Protein AF-A0AAW5J812-F1 (afdb_monomer)

pLDDT: mean 88.37, std 11.0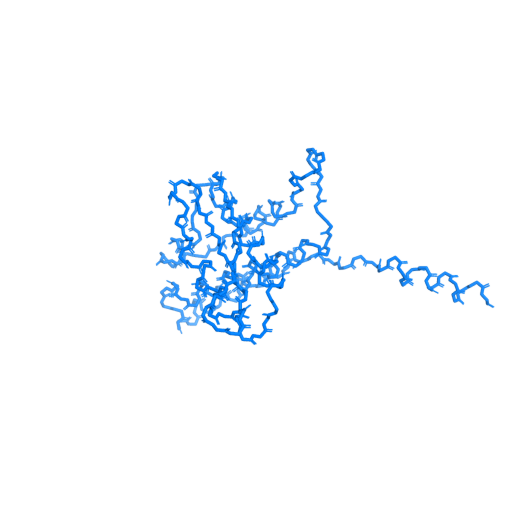7, range [47.12, 98.31]

Organism: Pseudomonas savastanoi (NCBI:txid29438)

Secondary structure (DSSP, 8-state):
--EEEEEEE-SSSS--EEEEEEETTTTTPBPHHHHHIIIIIITTTS-HHHHHHHHHHHHHHHHHHHHHT--HHHHHHTTPPPPHHHHHHHHHHHHB-SSSSTT-B--HHHHHHHHHHHHHHHHHHHHHH-TTTTSHHHHHHHHHHHHHHHTTPPPPPPPHHHHHHHHHHTT-

Sequence (172 aa):
MTFSIKSFIATNGNGERFSLLLDAREEGIPMYYPTIFVSHEMRENHTHQTQQSALHGIRRLCQWESERGLLVEEKLANGELLQPHEIADLAAHVRTSRMGKKGEAISAEKFNIYWLYIRRYIAWLTDRLLPNRDSIHMRKLVEDQAERLKKRELKRGASRARKKQRLLVNAN

Structure (mmCIF, N/CA/C/O backbone):
data_AF-A0AAW5J812-F1
#
_entry.id   AF-A0AAW5J812-F1
#
loop_
_atom_site.group_PDB
_atom_site.id
_atom_site.type_symbol
_atom_site.label_atom_id
_atom_site.label_alt_id
_atom_site.label_comp_id
_atom_site.label_asym_id
_atom_site.label_entity_id
_atom_site.label_seq_id
_atom_site.pdbx_PDB_ins_code
_atom_site.Cartn_x
_atom_site.Cartn_y
_atom_site.Cartn_z
_atom_site.occupancy
_atom_site.B_iso_or_equiv
_atom_site.auth_seq_id
_atom_site.auth_comp_id
_atom_site.auth_asym_id
_atom_site.auth_atom_id
_atom_site.pdbx_PDB_model_num
ATOM 1 N N . MET A 1 1 ? 4.629 -13.988 6.425 1.00 70.12 1 MET A N 1
ATOM 2 C CA . MET A 1 1 ? 5.058 -14.457 5.084 1.00 70.12 1 MET A CA 1
ATOM 3 C C . MET A 1 1 ? 6.309 -13.702 4.636 1.00 70.12 1 MET A C 1
ATOM 5 O O . MET A 1 1 ? 6.568 -12.619 5.163 1.00 70.12 1 MET A O 1
ATOM 9 N N . THR A 1 2 ? 7.082 -14.251 3.692 1.00 84.12 2 THR A N 1
ATOM 10 C CA . THR A 1 2 ? 8.300 -13.610 3.162 1.00 84.12 2 THR A CA 1
ATOM 11 C C . THR A 1 2 ? 8.038 -13.120 1.746 1.00 84.12 2 THR A C 1
ATOM 13 O O . THR A 1 2 ? 7.792 -13.915 0.852 1.00 84.12 2 THR A O 1
ATOM 16 N N . PHE A 1 3 ? 8.134 -11.809 1.543 1.00 91.06 3 PHE A N 1
ATOM 17 C CA . PHE A 1 3 ? 7.927 -11.176 0.243 1.00 91.06 3 PHE A CA 1
ATOM 18 C C . PHE A 1 3 ? 9.229 -10.551 -0.247 1.00 91.06 3 PHE A C 1
ATOM 20 O O . PHE A 1 3 ? 9.918 -9.856 0.514 1.00 91.06 3 PHE A O 1
ATOM 27 N N . SER A 1 4 ? 9.546 -10.738 -1.524 1.00 91.88 4 SER A N 1
ATOM 28 C CA . SER A 1 4 ? 10.763 -10.206 -2.143 1.00 91.88 4 SER A CA 1
ATOM 29 C C . SER A 1 4 ? 10.433 -9.337 -3.351 1.00 91.88 4 SER A C 1
ATOM 31 O O . SER A 1 4 ? 9.419 -9.536 -4.005 1.00 91.88 4 SER A O 1
ATOM 33 N N . ILE A 1 5 ? 11.271 -8.337 -3.624 1.00 93.56 5 ILE A N 1
ATOM 34 C CA . ILE A 1 5 ? 11.156 -7.523 -4.837 1.00 93.56 5 ILE A CA 1
ATOM 35 C C . ILE A 1 5 ? 12.365 -7.855 -5.696 1.00 93.56 5 ILE A C 1
ATOM 37 O O . ILE A 1 5 ? 13.496 -7.683 -5.238 1.00 93.56 5 ILE A O 1
ATOM 41 N N . LYS A 1 6 ? 12.130 -8.334 -6.917 1.00 92.56 6 LYS A N 1
ATOM 42 C CA . LYS A 1 6 ? 13.184 -8.600 -7.903 1.00 92.56 6 LYS A CA 1
ATOM 43 C C . LYS A 1 6 ? 13.067 -7.612 -9.051 1.00 92.56 6 LYS A C 1
ATOM 45 O O . LYS A 1 6 ? 11.961 -7.249 -9.440 1.00 92.56 6 LYS A O 1
ATOM 50 N N . SER A 1 7 ? 14.208 -7.160 -9.559 1.00 92.31 7 SER A N 1
ATOM 51 C CA . SER A 1 7 ? 14.277 -6.220 -10.679 1.00 92.31 7 SER A CA 1
ATOM 52 C C . SER A 1 7 ? 14.920 -6.890 -11.876 1.00 92.31 7 SER A C 1
ATOM 54 O O . SER A 1 7 ? 15.857 -7.671 -11.722 1.00 92.31 7 SER A O 1
ATOM 56 N N . PHE A 1 8 ? 14.418 -6.553 -13.052 1.00 90.69 8 PHE A N 1
ATOM 57 C CA . PHE A 1 8 ? 14.787 -7.147 -14.323 1.00 90.69 8 PHE A CA 1
ATOM 58 C C . PHE A 1 8 ? 15.075 -6.037 -15.331 1.00 90.69 8 PHE A C 1
ATOM 60 O O . PHE A 1 8 ? 14.580 -4.914 -15.201 1.00 90.69 8 PHE A O 1
ATOM 67 N N . ILE A 1 9 ? 15.895 -6.366 -16.324 1.00 91.31 9 ILE A N 1
ATOM 68 C CA . ILE A 1 9 ? 16.214 -5.505 -17.460 1.00 91.31 9 ILE A CA 1
ATOM 69 C C . ILE A 1 9 ? 15.802 -6.279 -18.707 1.00 91.31 9 ILE A C 1
ATOM 71 O O . ILE A 1 9 ? 16.260 -7.405 -18.903 1.00 91.31 9 ILE A O 1
ATOM 75 N N . ALA A 1 10 ? 14.927 -5.700 -19.525 1.00 87.94 10 ALA A N 1
ATOM 76 C CA . ALA A 1 10 ? 14.534 -6.299 -20.792 1.00 87.94 10 ALA A CA 1
ATOM 77 C C . ALA A 1 10 ? 15.750 -6.354 -21.731 1.00 87.94 10 ALA A C 1
ATOM 79 O O . ALA A 1 10 ? 16.324 -5.319 -22.071 1.00 87.94 10 ALA A O 1
ATOM 80 N N . THR A 1 11 ? 16.153 -7.562 -22.131 1.00 86.56 11 THR A N 1
ATOM 81 C CA . THR A 1 11 ? 17.316 -7.787 -23.008 1.00 86.56 11 THR A CA 1
ATOM 82 C C . THR A 1 11 ? 17.012 -7.476 -24.471 1.00 86.56 11 THR A C 1
ATOM 84 O O . THR A 1 11 ? 17.890 -7.021 -25.195 1.00 86.56 11 THR A O 1
ATOM 87 N N . ASN A 1 12 ? 15.760 -7.665 -24.889 1.00 75.06 12 ASN A N 1
ATOM 88 C CA . ASN A 1 12 ? 15.287 -7.373 -26.238 1.00 75.06 12 ASN A CA 1
ATOM 89 C C . ASN A 1 12 ? 14.434 -6.095 -26.187 1.00 75.06 12 ASN A C 1
ATOM 91 O O . ASN A 1 12 ? 13.236 -6.158 -25.923 1.00 75.06 12 ASN A O 1
ATOM 95 N N . GLY A 1 13 ? 15.063 -4.927 -26.357 1.00 70.56 13 GLY A N 1
ATOM 96 C CA . GLY A 1 13 ? 14.399 -3.619 -26.296 1.00 70.56 13 GLY A CA 1
ATOM 97 C C . GLY A 1 13 ? 15.345 -2.480 -25.904 1.00 70.56 13 GLY A C 1
ATOM 98 O O . GLY A 1 13 ? 16.563 -2.612 -25.964 1.00 70.56 13 GLY A O 1
ATOM 99 N N . ASN A 1 14 ? 14.785 -1.359 -25.451 1.00 81.06 14 ASN A N 1
ATOM 100 C CA . ASN A 1 14 ? 15.511 -0.161 -24.994 1.00 81.06 14 ASN A CA 1
ATOM 101 C C . ASN A 1 14 ? 16.201 -0.314 -23.614 1.00 81.06 14 ASN A C 1
ATOM 103 O O . ASN A 1 14 ? 16.539 0.688 -22.985 1.00 81.06 14 ASN A O 1
ATOM 107 N N . GLY A 1 15 ? 16.389 -1.542 -23.116 1.00 85.50 15 GLY A N 1
ATOM 108 C CA . GLY A 1 15 ? 16.935 -1.794 -21.778 1.00 85.50 15 GLY A CA 1
ATOM 109 C C . GLY A 1 15 ? 15.982 -1.410 -20.641 1.00 85.50 15 GLY A C 1
ATOM 110 O O . GLY A 1 15 ? 16.437 -1.038 -19.554 1.00 85.50 15 GLY A O 1
ATOM 111 N N . GLU A 1 16 ? 14.667 -1.459 -20.884 1.00 85.69 16 GLU A N 1
ATOM 112 C CA . GLU A 1 16 ? 13.647 -1.120 -19.892 1.00 85.69 16 GLU A CA 1
ATOM 113 C C . GLU A 1 16 ? 13.824 -1.908 -18.591 1.00 85.69 16 GLU A C 1
ATOM 115 O O . GLU A 1 16 ? 14.048 -3.121 -18.584 1.00 85.69 16 GLU A O 1
ATOM 120 N N . ARG A 1 17 ? 13.691 -1.194 -17.470 1.00 89.94 17 ARG A N 1
ATOM 121 C CA . ARG A 1 17 ? 13.785 -1.752 -16.123 1.00 89.94 17 ARG A CA 1
ATOM 122 C C . ARG A 1 17 ? 12.400 -1.920 -15.527 1.00 89.94 17 ARG A C 1
ATOM 124 O O . ARG A 1 17 ? 11.652 -0.950 -15.434 1.00 89.94 17 ARG A O 1
ATOM 131 N N . PHE A 1 18 ? 12.111 -3.103 -15.005 1.00 88.56 18 PHE A N 1
ATOM 132 C CA . PHE A 1 18 ? 10.866 -3.382 -14.292 1.00 88.56 18 PHE A CA 1
ATOM 133 C C . PHE A 1 18 ? 11.134 -4.195 -13.028 1.00 88.56 18 PHE A C 1
ATOM 135 O O . PHE A 1 18 ? 12.156 -4.871 -12.904 1.00 88.56 18 PHE A O 1
ATOM 142 N N . SER A 1 19 ? 10.245 -4.078 -12.046 1.00 92.25 19 SER A N 1
ATOM 143 C CA . SER A 1 19 ? 10.340 -4.810 -10.783 1.00 92.25 19 SER A CA 1
ATOM 144 C C . SER A 1 19 ? 9.051 -5.566 -10.516 1.00 92.25 19 SER A C 1
ATOM 146 O O . SER A 1 19 ? 7.968 -5.066 -10.806 1.00 92.25 19 SER A O 1
ATOM 148 N N . LEU A 1 20 ? 9.184 -6.744 -9.917 1.00 93.06 20 LEU A N 1
ATOM 149 C CA . LEU A 1 20 ? 8.078 -7.617 -9.541 1.00 93.06 20 LEU A CA 1
ATOM 150 C C . LEU A 1 20 ? 8.107 -7.854 -8.032 1.00 93.06 20 LEU A C 1
ATOM 152 O O . LEU A 1 20 ? 9.185 -8.003 -7.447 1.00 93.06 20 LEU A O 1
ATOM 15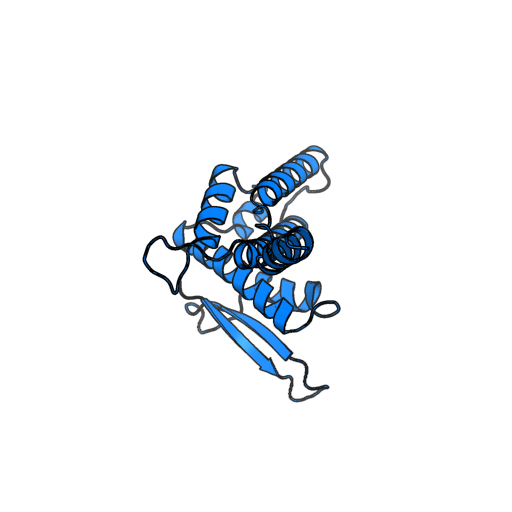6 N N . LEU A 1 21 ? 6.928 -7.893 -7.410 1.00 94.62 21 LEU A N 1
ATOM 157 C CA . LEU A 1 21 ? 6.752 -8.347 -6.032 1.00 94.62 21 LEU A CA 1
ATOM 158 C C . LEU A 1 21 ? 6.414 -9.835 -6.055 1.00 94.62 21 LEU A C 1
ATOM 160 O O . LEU A 1 21 ? 5.441 -10.219 -6.690 1.00 94.62 21 LEU A O 1
ATOM 164 N N . LEU A 1 22 ? 7.212 -10.650 -5.374 1.00 93.31 22 LEU A N 1
ATOM 165 C CA . LEU A 1 22 ? 7.087 -12.105 -5.365 1.00 93.31 22 LEU A CA 1
ATOM 166 C C . LEU A 1 22 ? 6.726 -12.597 -3.964 1.00 93.31 22 LEU A C 1
ATOM 168 O O . LEU A 1 22 ? 7.316 -12.119 -2.980 1.00 93.31 22 LEU A O 1
ATOM 172 N N . ASP A 1 23 ? 5.837 -13.586 -3.888 1.00 89.00 23 ASP A N 1
ATOM 173 C CA . ASP A 1 23 ? 5.666 -14.396 -2.681 1.00 89.00 23 ASP A CA 1
ATOM 174 C C . ASP A 1 23 ? 6.688 -15.540 -2.691 1.00 89.00 23 ASP A C 1
ATOM 176 O O . ASP A 1 23 ? 6.808 -16.299 -3.652 1.00 89.00 23 ASP A O 1
ATOM 180 N N . ALA A 1 24 ? 7.466 -15.657 -1.615 1.00 74.19 24 ALA A N 1
ATOM 181 C CA . ALA A 1 24 ? 8.429 -16.741 -1.468 1.00 74.19 24 ALA A CA 1
ATOM 182 C C . ALA A 1 24 ? 7.768 -18.117 -1.265 1.00 74.19 24 ALA A C 1
ATOM 184 O O . ALA A 1 24 ? 8.457 -19.124 -1.402 1.00 74.19 24 ALA A O 1
ATOM 185 N N . ARG A 1 25 ? 6.476 -18.175 -0.908 1.00 70.00 25 ARG A N 1
ATOM 186 C CA . ARG A 1 25 ? 5.725 -19.434 -0.764 1.00 70.00 25 ARG A CA 1
ATOM 187 C C . ARG A 1 25 ? 5.345 -20.052 -2.100 1.00 70.00 25 ARG A C 1
ATOM 189 O O . ARG A 1 25 ? 5.297 -21.270 -2.198 1.00 70.00 25 ARG A O 1
ATOM 196 N N . GLU A 1 26 ? 5.118 -19.226 -3.109 1.00 69.69 26 GLU A N 1
ATOM 197 C CA . GLU A 1 26 ? 4.678 -19.667 -4.430 1.00 69.69 26 GLU A CA 1
ATOM 198 C C . GLU A 1 26 ? 5.862 -19.791 -5.392 1.00 69.69 26 GLU A C 1
ATOM 200 O O . GLU A 1 26 ? 5.813 -19.308 -6.512 1.00 69.69 26 GLU A O 1
ATOM 205 N N . GLU A 1 27 ? 6.987 -20.352 -4.937 1.00 71.44 27 GLU A N 1
ATOM 206 C CA . GLU A 1 27 ? 8.175 -20.602 -5.778 1.00 71.44 27 GLU A CA 1
ATOM 207 C C . GLU A 1 27 ? 8.743 -19.350 -6.489 1.00 71.44 27 GLU A C 1
ATOM 209 O O . GLU A 1 27 ? 9.515 -19.437 -7.444 1.00 71.44 27 GLU A O 1
ATOM 214 N N . GLY A 1 28 ? 8.415 -18.150 -5.995 1.00 71.75 28 GLY A N 1
ATOM 215 C CA . GLY A 1 28 ? 8.789 -16.892 -6.636 1.00 71.75 28 GLY A CA 1
ATOM 216 C C . GLY A 1 28 ? 7.830 -16.430 -7.735 1.00 71.75 28 GLY A C 1
ATOM 217 O O . GLY A 1 28 ? 8.236 -15.608 -8.560 1.00 71.75 28 GLY A O 1
ATOM 218 N N . ILE A 1 29 ? 6.583 -16.909 -7.735 1.00 84.06 29 ILE A N 1
ATOM 219 C CA . ILE A 1 29 ? 5.501 -16.392 -8.572 1.00 84.06 29 ILE A CA 1
ATOM 220 C C . ILE A 1 29 ? 5.246 -14.913 -8.221 1.00 84.06 29 ILE A C 1
ATOM 222 O O . ILE A 1 29 ? 5.187 -14.534 -7.041 1.00 84.06 29 ILE A O 1
ATOM 226 N N . PRO A 1 30 ? 5.141 -14.033 -9.234 1.00 90.62 30 PRO A N 1
ATOM 227 C CA . PRO A 1 30 ? 4.759 -12.648 -9.020 1.00 90.62 30 PRO A CA 1
ATOM 228 C C . PRO A 1 30 ? 3.336 -12.529 -8.486 1.00 90.62 30 PRO A C 1
ATOM 230 O O . PRO A 1 30 ? 2.398 -13.080 -9.055 1.00 90.62 30 PRO A O 1
ATOM 233 N N . MET A 1 31 ? 3.167 -11.710 -7.449 1.00 92.94 31 MET A N 1
ATOM 234 C CA . MET A 1 31 ? 1.852 -11.312 -6.960 1.00 92.94 31 MET A CA 1
ATOM 235 C C . MET A 1 31 ? 1.083 -10.642 -8.102 1.00 92.94 31 MET A C 1
ATOM 237 O O . MET A 1 31 ? 1.553 -9.638 -8.652 1.00 92.94 31 MET A O 1
ATOM 241 N N . TYR A 1 32 ? -0.091 -11.176 -8.441 1.00 92.25 32 TYR A N 1
ATOM 242 C CA . TYR A 1 32 ? -0.856 -10.784 -9.628 1.00 92.25 32 TYR A CA 1
ATOM 243 C C . TYR A 1 32 ? -1.184 -9.282 -9.656 1.00 92.25 32 TYR A C 1
ATOM 245 O O . TYR A 1 32 ? -0.685 -8.542 -10.508 1.00 92.25 32 TYR A O 1
ATOM 253 N N . TYR A 1 33 ? -1.957 -8.790 -8.686 1.00 95.56 33 TYR A N 1
ATOM 254 C CA . TYR A 1 33 ? -2.401 -7.395 -8.665 1.00 95.56 33 TYR A CA 1
ATOM 255 C C . TYR A 1 33 ? -1.277 -6.369 -8.443 1.00 95.56 33 TYR A C 1
ATOM 257 O O . TYR A 1 33 ? -1.249 -5.378 -9.179 1.00 95.56 33 TYR A O 1
ATOM 265 N N . PRO A 1 34 ? -0.298 -6.576 -7.533 1.00 95.50 34 PRO A N 1
ATOM 266 C CA . PRO A 1 34 ? 0.849 -5.676 -7.413 1.00 95.50 34 PRO A CA 1
ATOM 267 C C . PRO A 1 34 ? 1.653 -5.561 -8.712 1.00 95.50 34 PRO A C 1
ATOM 269 O O . PRO A 1 34 ? 2.114 -4.473 -9.063 1.00 95.50 34 PRO A O 1
ATOM 272 N N . THR A 1 35 ? 1.803 -6.675 -9.435 1.00 92.31 35 THR A N 1
ATOM 273 C CA . THR A 1 35 ? 2.511 -6.713 -10.719 1.00 92.31 35 THR A CA 1
ATOM 274 C C . THR A 1 35 ? 1.768 -5.907 -11.777 1.00 92.31 35 THR A C 1
ATOM 276 O O . THR A 1 35 ? 2.382 -5.072 -12.446 1.00 92.31 35 THR A O 1
ATOM 279 N N . ILE A 1 36 ? 0.452 -6.088 -11.906 1.00 93.56 36 ILE A N 1
ATOM 280 C CA . ILE A 1 36 ? -0.361 -5.326 -12.866 1.00 93.56 36 ILE A CA 1
ATOM 281 C C . ILE A 1 36 ? -0.358 -3.840 -12.516 1.00 93.56 36 ILE A C 1
ATOM 283 O O . ILE A 1 36 ? -0.136 -3.011 -13.393 1.00 93.56 36 ILE A O 1
ATOM 287 N N . PHE A 1 37 ? -0.549 -3.485 -11.245 1.00 95.44 37 PHE A N 1
ATOM 288 C CA . PHE A 1 37 ? -0.560 -2.087 -10.822 1.00 95.44 37 PHE A CA 1
ATOM 289 C C . PHE A 1 37 ? 0.716 -1.355 -11.254 1.00 95.44 37 PHE A C 1
ATOM 291 O O . PHE A 1 37 ? 0.655 -0.273 -11.833 1.00 95.44 37 PHE A O 1
ATOM 298 N N . VAL A 1 38 ? 1.888 -1.952 -11.033 1.00 93.31 38 VAL A N 1
ATOM 299 C CA . VAL A 1 38 ? 3.152 -1.302 -11.397 1.00 93.31 38 VAL A CA 1
ATOM 300 C C . VAL A 1 38 ? 3.416 -1.326 -12.902 1.00 93.31 38 VAL A C 1
ATOM 302 O O . VAL A 1 38 ? 3.850 -0.315 -13.454 1.00 93.31 38 VAL A O 1
ATOM 305 N N . S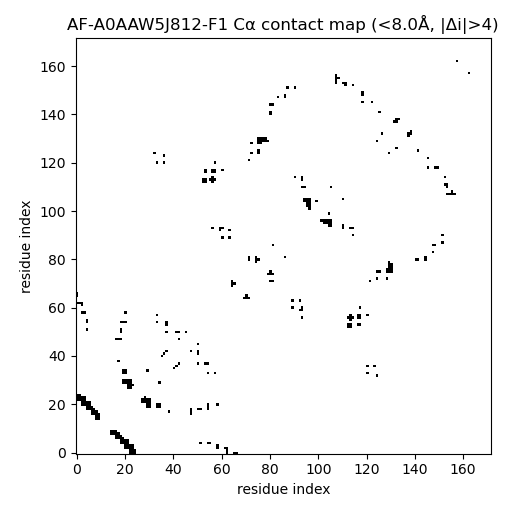ER A 1 39 ? 3.134 -2.442 -13.575 1.00 88.38 39 SER A N 1
ATOM 306 C CA . SER A 1 39 ? 3.393 -2.593 -15.015 1.00 88.38 39 SER A CA 1
ATOM 307 C C . SER A 1 39 ? 2.412 -1.831 -15.909 1.00 88.38 39 SER A C 1
ATOM 309 O O . SER A 1 39 ? 2.775 -1.482 -17.029 1.00 88.38 39 SER A O 1
ATOM 311 N N . HIS A 1 40 ? 1.204 -1.540 -15.423 1.00 88.19 40 HIS A N 1
ATOM 312 C CA . HIS A 1 40 ? 0.167 -0.846 -16.182 1.00 88.19 40 HIS A CA 1
ATOM 313 C C . HIS A 1 40 ? -0.028 0.600 -15.709 1.00 88.19 40 HIS A C 1
ATOM 315 O O . HIS A 1 40 ? 0.134 1.530 -16.489 1.00 88.19 40 HIS A O 1
ATOM 321 N N . GLU A 1 41 ? -0.310 0.824 -14.422 1.00 90.44 41 GLU A N 1
ATOM 322 C CA . GLU A 1 41 ? -0.678 2.166 -13.931 1.00 90.44 41 GLU A CA 1
ATOM 323 C C . GLU A 1 41 ? 0.520 3.097 -13.750 1.00 90.44 41 GLU A C 1
ATOM 325 O O . GLU A 1 41 ? 0.389 4.323 -13.785 1.00 90.44 41 GLU A O 1
ATOM 330 N N . MET A 1 42 ? 1.700 2.535 -13.479 1.00 91.19 42 MET A N 1
ATOM 331 C CA . MET A 1 42 ? 2.878 3.336 -13.151 1.00 91.19 42 MET A CA 1
ATOM 332 C C . MET A 1 42 ? 3.884 3.452 -14.292 1.00 91.19 42 MET A C 1
ATOM 334 O O . MET A 1 42 ? 4.652 4.416 -14.290 1.00 91.19 42 MET A O 1
ATOM 338 N N . ARG A 1 43 ? 3.880 2.514 -15.243 1.00 86.44 43 ARG A N 1
ATOM 339 C CA . ARG A 1 43 ? 4.941 2.340 -16.245 1.00 86.44 43 ARG A CA 1
ATOM 340 C C . ARG A 1 43 ? 5.235 3.597 -17.060 1.00 86.44 43 ARG A C 1
ATOM 342 O O . ARG A 1 43 ? 6.392 3.986 -17.151 1.00 86.44 43 ARG A O 1
ATOM 349 N N . GLU A 1 44 ? 4.209 4.249 -17.599 1.00 84.56 44 GLU A N 1
ATOM 350 C CA . GLU A 1 44 ? 4.390 5.377 -18.528 1.00 84.56 44 GLU A CA 1
ATOM 351 C C . GLU A 1 44 ? 4.849 6.668 -17.837 1.00 84.56 44 GLU A C 1
ATOM 353 O O . GLU A 1 44 ? 5.582 7.464 -18.415 1.00 84.56 44 GLU A O 1
ATOM 358 N N . ASN A 1 45 ? 4.440 6.870 -16.582 1.00 87.06 45 ASN A N 1
ATOM 359 C CA . ASN A 1 45 ? 4.537 8.173 -15.913 1.00 87.06 45 ASN A CA 1
ATOM 360 C C . ASN A 1 45 ? 5.478 8.190 -14.699 1.00 87.06 45 ASN A C 1
ATOM 362 O O . ASN A 1 45 ? 5.604 9.215 -14.027 1.00 87.06 45 ASN A O 1
ATOM 366 N N . HIS A 1 46 ? 6.116 7.065 -14.362 1.00 92.06 46 HIS A N 1
ATOM 367 C CA . HIS A 1 46 ? 6.966 6.958 -13.177 1.00 92.06 46 HIS A CA 1
ATOM 368 C C . HIS A 1 46 ? 8.283 6.259 -13.494 1.00 92.06 46 HIS A C 1
ATOM 370 O O . HIS A 1 46 ? 8.320 5.203 -14.124 1.00 92.06 46 HIS A O 1
ATOM 376 N N . THR A 1 47 ? 9.373 6.806 -12.951 1.00 92.94 47 THR A N 1
ATOM 377 C CA . THR A 1 47 ? 10.690 6.169 -13.040 1.00 92.94 47 THR A CA 1
ATOM 378 C C . THR A 1 47 ? 10.686 4.793 -12.372 1.00 92.94 47 THR A C 1
ATOM 380 O O . THR A 1 47 ? 9.939 4.549 -11.419 1.00 92.94 47 THR A O 1
ATOM 383 N N . HIS A 1 48 ? 11.599 3.919 -12.791 1.00 92.69 48 HIS A N 1
ATOM 384 C CA . HIS A 1 48 ? 11.794 2.613 -12.160 1.00 92.69 48 HIS A CA 1
ATOM 385 C C . HIS A 1 48 ? 12.015 2.707 -10.635 1.00 92.69 48 HIS A C 1
ATOM 387 O O . HIS A 1 48 ? 11.452 1.932 -9.866 1.00 92.69 48 HIS A O 1
ATOM 393 N N . GLN A 1 49 ? 12.764 3.710 -10.164 1.00 93.50 49 GLN A N 1
ATOM 394 C CA . GLN A 1 49 ? 12.994 3.923 -8.729 1.00 93.50 49 GLN A CA 1
ATOM 395 C C . GLN A 1 49 ? 11.700 4.268 -7.973 1.00 93.50 49 GLN A C 1
ATOM 397 O O . GLN A 1 49 ? 11.486 3.871 -6.820 1.00 93.50 49 GLN A O 1
ATOM 402 N N . THR A 1 50 ? 10.818 5.020 -8.626 1.00 94.75 50 THR A N 1
ATOM 403 C CA . THR A 1 50 ? 9.502 5.371 -8.097 1.00 94.75 50 THR A CA 1
ATOM 404 C C . THR A 1 50 ? 8.596 4.141 -8.027 1.00 94.75 50 THR A C 1
ATOM 406 O O . THR A 1 50 ? 7.952 3.922 -7.002 1.00 94.75 50 THR A O 1
ATOM 409 N N . GLN A 1 51 ? 8.616 3.293 -9.059 1.00 95.19 51 GLN A N 1
ATOM 410 C CA . GLN A 1 51 ? 7.924 2.000 -9.074 1.00 95.19 51 GLN A CA 1
ATOM 411 C C . GLN A 1 51 ? 8.416 1.075 -7.947 1.00 95.19 51 GLN A C 1
ATOM 413 O O . GLN A 1 51 ? 7.609 0.517 -7.207 1.00 95.19 51 GLN A O 1
ATOM 418 N N . GLN A 1 52 ? 9.731 0.981 -7.717 1.00 95.44 52 GLN A N 1
ATOM 419 C CA . GLN A 1 52 ? 10.285 0.224 -6.585 1.00 95.44 52 GLN A CA 1
ATOM 420 C C . GLN A 1 52 ? 9.807 0.758 -5.231 1.00 95.44 52 GLN A C 1
ATOM 422 O O . GLN A 1 52 ? 9.499 -0.014 -4.322 1.00 95.44 52 GLN A O 1
ATOM 427 N N . SER A 1 53 ? 9.715 2.081 -5.082 1.00 95.56 53 SER A N 1
ATOM 428 C CA . SER A 1 53 ? 9.190 2.698 -3.859 1.00 95.56 53 SER A CA 1
ATOM 429 C C . SER A 1 53 ? 7.722 2.328 -3.625 1.00 95.56 53 SER A C 1
ATOM 431 O O . SER A 1 53 ? 7.342 2.062 -2.482 1.00 95.56 53 SER A O 1
ATOM 433 N N . ALA A 1 54 ? 6.927 2.243 -4.696 1.00 96.81 54 ALA A N 1
ATOM 434 C CA . ALA A 1 54 ? 5.556 1.751 -4.638 1.00 96.81 54 ALA A CA 1
ATOM 435 C C . ALA A 1 54 ? 5.494 0.279 -4.220 1.00 96.81 54 ALA A C 1
ATOM 437 O O . ALA A 1 54 ? 4.809 -0.038 -3.249 1.00 96.81 54 ALA A O 1
ATOM 438 N N . LEU A 1 55 ? 6.283 -0.598 -4.852 1.00 96.88 55 LEU A N 1
ATOM 439 C CA . LEU A 1 55 ? 6.364 -2.015 -4.477 1.00 96.88 55 LEU A CA 1
ATOM 440 C C . LEU A 1 55 ? 6.818 -2.210 -3.033 1.00 96.88 55 LEU A C 1
ATOM 442 O O . LEU A 1 55 ? 6.326 -3.102 -2.354 1.00 96.88 55 LEU A O 1
ATOM 446 N N . HIS A 1 56 ? 7.725 -1.381 -2.517 1.00 96.38 56 HIS A N 1
ATOM 447 C CA . HIS A 1 56 ? 8.107 -1.442 -1.107 1.00 96.38 56 HIS A CA 1
ATOM 448 C C . HIS A 1 56 ? 6.955 -1.086 -0.161 1.00 96.38 56 HIS A C 1
ATOM 450 O O . HIS A 1 56 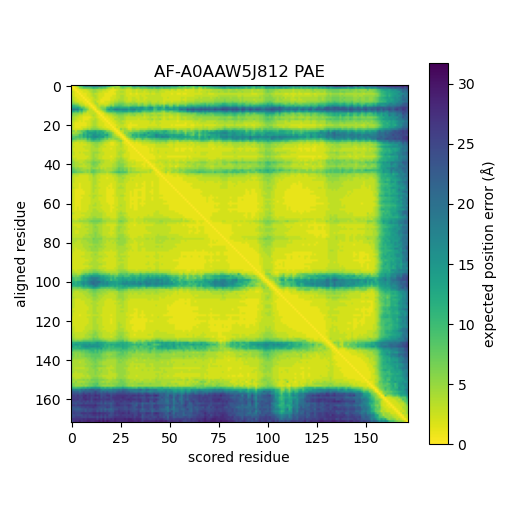? 6.870 -1.684 0.914 1.00 96.38 56 HIS A O 1
ATOM 456 N N . GLY A 1 57 ? 6.098 -0.136 -0.544 1.00 97.00 57 GLY A N 1
ATOM 457 C CA . GLY A 1 57 ? 4.867 0.185 0.176 1.00 97.00 57 GLY A CA 1
ATOM 458 C C . GLY A 1 57 ? 3.860 -0.962 0.104 1.00 97.00 57 GLY A C 1
ATOM 459 O O . GLY A 1 57 ? 3.448 -1.469 1.143 1.00 97.00 57 GLY A O 1
ATOM 460 N N . ILE A 1 58 ? 3.548 -1.439 -1.103 1.00 97.81 58 ILE A N 1
ATOM 461 C CA . ILE A 1 58 ? 2.611 -2.551 -1.338 1.00 97.81 58 ILE A CA 1
ATOM 462 C C . ILE A 1 58 ? 3.089 -3.828 -0.641 1.00 97.81 58 ILE A C 1
ATOM 464 O O . ILE A 1 58 ? 2.314 -4.501 0.020 1.00 97.81 58 ILE A O 1
ATOM 468 N N . ARG A 1 59 ? 4.394 -4.109 -0.638 1.00 96.44 59 ARG A N 1
ATOM 469 C CA . ARG A 1 59 ? 4.962 -5.220 0.132 1.00 96.44 59 ARG A CA 1
ATOM 470 C C . ARG A 1 59 ? 4.625 -5.132 1.622 1.00 96.44 59 ARG A C 1
ATOM 472 O O . ARG A 1 59 ? 4.408 -6.164 2.245 1.00 96.44 59 ARG A O 1
ATOM 479 N N . ARG A 1 60 ? 4.614 -3.931 2.213 1.00 96.62 60 ARG A N 1
ATOM 480 C CA . ARG A 1 60 ? 4.223 -3.759 3.624 1.00 96.62 60 ARG A CA 1
ATOM 481 C C . ARG A 1 60 ? 2.731 -3.988 3.837 1.00 96.62 60 ARG A C 1
ATOM 483 O O . ARG A 1 60 ? 2.376 -4.485 4.897 1.00 96.62 60 ARG A O 1
ATOM 490 N N . LEU A 1 61 ? 1.895 -3.665 2.851 1.00 97.69 61 LEU A N 1
ATOM 491 C CA . LEU A 1 61 ? 0.483 -4.044 2.858 1.00 97.69 61 LEU A CA 1
ATOM 492 C C . LEU A 1 61 ? 0.339 -5.575 2.848 1.00 97.69 61 LEU A C 1
ATOM 494 O O . LEU A 1 61 ? -0.238 -6.106 3.786 1.00 97.69 61 LEU A O 1
ATOM 498 N N . CYS A 1 62 ? 0.979 -6.284 1.913 1.00 95.62 62 CYS A N 1
ATOM 499 C CA . CYS A 1 62 ? 0.913 -7.754 1.844 1.00 95.62 62 CYS A CA 1
ATOM 500 C C . CYS A 1 62 ? 1.453 -8.438 3.111 1.00 95.62 62 CYS A C 1
ATOM 502 O O . CYS A 1 62 ? 0.968 -9.477 3.552 1.00 95.62 62 CYS A O 1
ATOM 504 N N . GLN A 1 63 ? 2.472 -7.846 3.737 1.00 95.06 63 GLN A N 1
ATOM 505 C CA . GLN A 1 63 ? 2.986 -8.318 5.023 1.00 95.06 63 GLN A CA 1
ATOM 506 C C . GLN A 1 63 ? 1.980 -8.116 6.155 1.00 95.06 63 GLN A C 1
ATOM 508 O O . GLN A 1 63 ? 1.820 -9.013 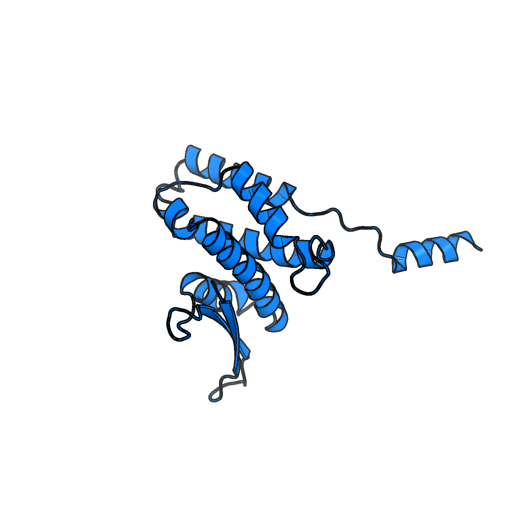6.976 1.00 95.06 63 GLN A O 1
ATOM 513 N N . TRP A 1 64 ? 1.311 -6.966 6.191 1.00 96.75 64 TRP A N 1
ATOM 514 C CA . TRP A 1 64 ? 0.243 -6.699 7.145 1.00 96.75 64 TRP A CA 1
ATOM 515 C C . TRP A 1 64 ? -0.932 -7.670 6.952 1.00 96.75 64 TRP A C 1
ATOM 517 O O . TRP A 1 64 ? -1.312 -8.334 7.911 1.00 96.75 64 TRP A O 1
ATOM 527 N N . GLU A 1 65 ? -1.417 -7.844 5.721 1.00 96.06 65 GLU A N 1
ATOM 528 C CA . GLU A 1 65 ? -2.446 -8.827 5.339 1.00 96.06 65 GLU A CA 1
ATOM 529 C C . GLU A 1 65 ? -2.091 -10.235 5.839 1.00 96.06 65 GLU A C 1
ATOM 531 O O . GLU A 1 65 ? -2.830 -10.848 6.614 1.00 96.06 65 GLU A O 1
ATOM 536 N N . SER A 1 66 ? -0.875 -10.690 5.515 1.00 94.00 66 SER A N 1
ATOM 537 C CA . SER A 1 66 ? -0.335 -11.970 5.977 1.00 94.00 66 SER A CA 1
ATOM 538 C C . SER A 1 66 ? -0.324 -12.120 7.497 1.00 94.00 66 SER A C 1
ATOM 540 O O . SER A 1 66 ? -0.498 -13.234 7.985 1.00 94.00 66 SER A O 1
ATOM 542 N N . GLU A 1 67 ? 0.013 -11.065 8.236 1.00 94.88 67 GLU A N 1
ATOM 543 C CA . GLU A 1 67 ? 0.130 -11.116 9.694 1.00 94.88 67 GLU A CA 1
ATOM 544 C C . GLU A 1 67 ? -1.235 -11.087 10.386 1.00 94.88 67 GLU A C 1
ATOM 546 O O . GLU A 1 67 ? -1.332 -11.522 11.530 1.00 94.88 67 GLU A O 1
ATOM 551 N N . ARG A 1 68 ? -2.267 -10.548 9.726 1.00 95.38 68 ARG A N 1
ATOM 552 C CA . ARG A 1 68 ? -3.626 -10.427 10.275 1.00 95.38 68 ARG A CA 1
ATOM 553 C C . ARG A 1 68 ? -4.562 -11.529 9.791 1.00 95.38 68 ARG A C 1
ATOM 555 O O . ARG A 1 68 ? -5.643 -11.667 10.349 1.00 95.38 68 ARG A O 1
ATOM 562 N N . GLY A 1 69 ? -4.152 -12.310 8.791 1.00 94.88 69 GLY A N 1
ATOM 563 C CA . GLY A 1 69 ? -5.001 -13.342 8.199 1.00 94.88 69 GLY A CA 1
ATOM 564 C C . GLY A 1 69 ? -6.194 -12.747 7.452 1.00 94.88 69 GLY A C 1
ATOM 565 O O . GLY A 1 69 ? -7.285 -13.298 7.518 1.00 94.88 69 GLY A O 1
ATOM 566 N N . LEU A 1 70 ? -5.990 -11.607 6.787 1.00 94.94 70 LEU A N 1
ATOM 567 C CA . LEU A 1 70 ? -6.995 -10.952 5.949 1.00 94.94 70 LEU A CA 1
ATOM 568 C C . LEU A 1 70 ? -6.398 -10.636 4.581 1.00 94.94 70 LEU A C 1
ATOM 570 O O . LEU A 1 70 ? -5.188 -10.434 4.477 1.00 94.94 70 LEU A O 1
ATOM 574 N N . LEU A 1 71 ? -7.248 -10.521 3.562 1.00 95.19 71 LEU A N 1
ATOM 575 C CA . LEU A 1 71 ? -6.871 -10.094 2.216 1.00 95.19 71 LEU A CA 1
ATOM 576 C C . LEU A 1 71 ? -7.790 -8.957 1.764 1.00 95.19 71 LEU A C 1
ATOM 578 O O . LEU A 1 71 ? -9.008 -9.116 1.691 1.00 95.19 71 LEU A O 1
ATOM 582 N N . VAL A 1 72 ? -7.215 -7.793 1.460 1.00 96.75 72 VAL A N 1
ATOM 583 C CA . VAL A 1 72 ? -7.954 -6.617 0.976 1.00 96.75 72 VAL A CA 1
ATOM 584 C C . VAL A 1 72 ? -8.665 -6.939 -0.333 1.00 96.75 72 VAL A C 1
ATOM 586 O O . VAL A 1 72 ? -9.791 -6.500 -0.538 1.00 96.75 72 VAL A O 1
ATOM 589 N N . GLU A 1 73 ? -8.036 -7.734 -1.193 1.00 95.81 73 GLU A N 1
ATOM 590 C CA . GLU A 1 73 ? -8.607 -8.182 -2.465 1.00 95.81 73 GLU A CA 1
ATOM 591 C C . GLU A 1 73 ? -9.910 -8.967 -2.259 1.00 95.81 73 GLU A C 1
ATOM 593 O O . GLU A 1 73 ? -10.918 -8.649 -2.888 1.00 95.81 73 GLU A O 1
ATOM 598 N N . GLU A 1 74 ? -9.919 -9.925 -1.327 1.00 96.19 74 GLU A N 1
ATOM 599 C CA . GLU A 1 74 ? -11.114 -10.708 -0.991 1.00 96.19 74 GLU A CA 1
ATOM 600 C C . GLU A 1 74 ? -12.200 -9.837 -0.358 1.00 96.19 74 GLU A C 1
ATOM 602 O O . GLU A 1 74 ? -13.366 -9.936 -0.738 1.00 96.19 74 GLU A O 1
ATOM 607 N N . LYS A 1 75 ? -11.830 -8.936 0.565 1.00 96.31 75 LYS A N 1
ATOM 608 C CA . LYS A 1 75 ? -12.788 -7.997 1.168 1.00 96.31 75 LYS A CA 1
ATOM 609 C C . LYS A 1 75 ? -13.481 -7.165 0.094 1.00 96.31 75 LYS A C 1
ATOM 611 O O . LYS A 1 75 ? -14.708 -7.128 0.047 1.00 96.31 75 LYS A O 1
ATOM 616 N N . LEU A 1 76 ? -12.706 -6.555 -0.802 1.00 96.25 76 LEU A N 1
ATOM 617 C CA . LEU A 1 76 ? -13.243 -5.726 -1.877 1.00 96.25 76 LEU A CA 1
ATOM 618 C C . LEU A 1 76 ? -14.129 -6.537 -2.830 1.00 96.25 76 LEU A C 1
ATOM 620 O O . LEU A 1 76 ? -15.218 -6.076 -3.162 1.00 96.25 76 LEU A O 1
ATOM 624 N N . ALA A 1 77 ? -13.714 -7.747 -3.215 1.00 95.12 77 ALA A N 1
ATOM 625 C CA . ALA A 1 77 ? -14.526 -8.640 -4.044 1.00 95.12 77 ALA A CA 1
ATOM 626 C C . ALA A 1 77 ? -15.872 -9.000 -3.383 1.00 95.12 77 ALA A C 1
ATOM 628 O O . ALA A 1 77 ? -16.893 -9.091 -4.064 1.00 95.12 77 ALA A O 1
ATOM 629 N N . ASN A 1 78 ? -15.900 -9.111 -2.052 1.00 94.62 78 ASN A N 1
ATOM 630 C CA . ASN A 1 78 ? -17.113 -9.340 -1.264 1.00 94.62 78 ASN A CA 1
ATOM 631 C C . ASN A 1 78 ? -17.952 -8.070 -1.015 1.00 94.62 78 ASN A C 1
ATOM 633 O O . ASN A 1 78 ? -18.967 -8.129 -0.324 1.00 94.62 78 ASN A O 1
ATOM 637 N N . GLY A 1 79 ? -17.564 -6.912 -1.564 1.00 93.19 79 GLY A N 1
ATOM 638 C CA . GLY A 1 79 ? -18.264 -5.644 -1.332 1.00 93.19 79 GLY A CA 1
ATOM 639 C C . GLY A 1 79 ? -17.903 -4.959 -0.012 1.00 93.19 79 GLY A C 1
ATOM 640 O O . GLY A 1 79 ? -18.569 -4.003 0.387 1.00 93.19 79 GLY A O 1
ATOM 641 N N . GLU A 1 80 ? -16.859 -5.422 0.671 1.00 94.50 80 GLU A N 1
ATOM 642 C CA . GLU A 1 80 ? -16.412 -4.890 1.952 1.00 94.50 80 GLU A CA 1
ATOM 643 C C . GLU A 1 80 ? -15.221 -3.939 1.794 1.00 94.50 80 GLU A C 1
ATOM 645 O O . GLU A 1 80 ? -14.232 -4.228 1.123 1.00 94.50 80 GLU A O 1
ATOM 650 N N . LEU A 1 81 ? -15.278 -2.810 2.499 1.00 95.25 81 LEU A N 1
ATOM 651 C CA . LEU A 1 81 ? -14.167 -1.866 2.609 1.00 95.25 81 LEU A CA 1
ATOM 652 C C . LEU A 1 81 ? -13.369 -2.098 3.898 1.00 95.25 81 LEU A C 1
ATOM 654 O O . LEU A 1 81 ? -13.850 -2.722 4.851 1.00 95.25 81 LEU A O 1
ATOM 658 N N . LEU A 1 82 ? -12.167 -1.523 3.955 1.00 96.31 82 LEU A N 1
ATOM 659 C CA . LEU A 1 82 ? -11.367 -1.485 5.173 1.00 96.31 82 LEU A CA 1
ATOM 660 C C . LEU A 1 82 ? -12.069 -0.673 6.263 1.00 96.31 82 LEU A C 1
ATOM 662 O O . LEU A 1 82 ? -12.457 0.491 6.093 1.00 96.31 82 LEU A O 1
ATOM 666 N N . GLN A 1 83 ? -12.157 -1.276 7.437 1.00 95.69 83 GLN A N 1
ATOM 667 C CA . GLN A 1 83 ? -12.704 -0.665 8.629 1.00 95.69 83 GLN A CA 1
ATOM 668 C C . GLN A 1 83 ? -11.732 0.373 9.211 1.00 95.69 83 GLN A C 1
ATOM 670 O O . GLN A 1 83 ? -10.512 0.281 9.039 1.00 95.69 83 GLN A O 1
ATOM 675 N N . PRO A 1 84 ? -12.227 1.373 9.967 1.00 95.75 84 PRO A N 1
ATOM 676 C CA . PRO A 1 84 ? -11.372 2.405 10.556 1.00 95.75 84 PRO A CA 1
ATOM 677 C C . PRO A 1 84 ? -10.218 1.867 11.413 1.00 95.75 84 PRO A C 1
ATOM 679 O O . PRO A 1 84 ? -9.137 2.465 11.429 1.00 95.75 84 PRO A O 1
ATOM 682 N N . HIS A 1 85 ? -10.447 0.759 12.125 1.00 96.31 85 HIS A N 1
ATOM 683 C CA . HIS A 1 85 ? -9.438 0.117 12.963 1.00 96.31 85 HIS A CA 1
ATOM 684 C C . HIS A 1 85 ? -8.384 -0.620 12.122 1.00 96.31 85 HIS A C 1
ATOM 686 O O . HIS A 1 85 ? -7.200 -0.496 12.421 1.00 96.31 85 HIS A O 1
ATOM 692 N N . GLU A 1 86 ? -8.779 -1.275 11.025 1.00 97.94 86 GLU A N 1
ATOM 693 C CA . GLU A 1 86 ? -7.859 -1.908 10.069 1.00 97.94 86 GLU A CA 1
ATOM 694 C C . GLU A 1 86 ? -6.953 -0.861 9.407 1.00 97.94 86 GLU A C 1
ATOM 696 O O . GLU A 1 86 ? -5.740 -1.036 9.345 1.00 97.94 86 GLU A O 1
ATOM 701 N N . ILE A 1 87 ? -7.504 0.292 9.007 1.00 97.94 87 ILE A N 1
ATOM 702 C CA . ILE A 1 87 ? -6.719 1.413 8.457 1.00 97.94 87 ILE A CA 1
ATOM 703 C C . ILE A 1 87 ? -5.705 1.942 9.486 1.00 97.94 87 ILE A C 1
ATOM 705 O O . ILE A 1 87 ? -4.581 2.308 9.132 1.00 97.94 87 ILE A O 1
ATOM 709 N N . ALA A 1 88 ? -6.103 2.032 10.759 1.00 96.56 88 ALA A N 1
ATOM 710 C CA . ALA A 1 88 ? -5.224 2.486 11.835 1.00 96.56 88 ALA A CA 1
ATOM 711 C C . ALA A 1 88 ? -4.071 1.501 12.080 1.00 96.56 88 ALA A C 1
ATOM 713 O O . ALA A 1 88 ? -2.917 1.922 12.189 1.00 96.56 88 ALA A O 1
ATOM 714 N N . ASP A 1 89 ? -4.388 0.209 12.135 1.00 97.69 89 ASP A N 1
ATOM 715 C CA . ASP A 1 89 ? -3.421 -0.866 12.339 1.00 97.69 89 ASP A CA 1
ATOM 716 C C . ASP A 1 89 ? -2.464 -1.001 11.145 1.00 97.69 89 ASP A C 1
ATOM 718 O O . ASP A 1 89 ? -1.249 -1.051 11.337 1.00 97.69 89 ASP A O 1
ATOM 722 N N . LEU A 1 90 ? -2.967 -0.911 9.909 1.00 98.19 90 LEU A N 1
ATOM 723 C CA . LEU A 1 90 ? -2.139 -0.861 8.702 1.00 98.19 90 LEU A CA 1
ATOM 724 C C . LEU A 1 90 ? -1.166 0.328 8.741 1.00 98.19 90 LEU A C 1
ATOM 726 O O . LEU A 1 90 ? 0.024 0.168 8.464 1.00 98.19 90 LEU A O 1
ATOM 730 N N . ALA A 1 91 ? -1.624 1.522 9.132 1.00 97.31 91 ALA A N 1
ATOM 731 C CA . ALA A 1 91 ? -0.749 2.689 9.266 1.00 97.31 91 ALA A CA 1
ATOM 732 C C . ALA A 1 91 ? 0.352 2.469 10.318 1.00 97.31 91 ALA A C 1
ATOM 734 O O . ALA A 1 91 ? 1.514 2.813 10.080 1.00 97.31 91 ALA A O 1
ATOM 735 N N . ALA A 1 92 ? 0.014 1.865 11.460 1.00 95.75 92 ALA A N 1
ATOM 736 C CA . ALA A 1 92 ? 0.988 1.515 12.489 1.00 95.75 92 ALA A CA 1
ATOM 737 C C . ALA A 1 92 ? 2.005 0.485 11.970 1.00 95.75 92 ALA A C 1
ATOM 739 O O . ALA A 1 92 ? 3.213 0.700 12.092 1.00 95.75 92 ALA A O 1
ATOM 740 N N . HIS A 1 93 ? 1.539 -0.571 11.299 1.00 96.00 93 HIS A N 1
ATOM 741 C CA . HIS A 1 93 ? 2.389 -1.591 10.689 1.00 96.00 93 HIS A CA 1
ATOM 742 C C . HIS A 1 93 ? 3.360 -0.982 9.664 1.00 96.00 93 HIS A C 1
ATOM 744 O O . HIS A 1 93 ? 4.571 -1.217 9.715 1.00 96.00 93 HIS A O 1
ATOM 750 N N . VAL A 1 94 ? 2.859 -0.140 8.755 1.00 96.19 94 VAL A N 1
ATOM 751 C CA . VAL A 1 94 ? 3.674 0.523 7.726 1.00 96.19 94 VAL A CA 1
ATOM 752 C C . VAL A 1 94 ? 4.696 1.470 8.347 1.00 96.19 94 VAL A C 1
ATOM 754 O O . VAL A 1 94 ? 5.774 1.649 7.780 1.00 96.19 94 VAL A O 1
ATOM 757 N N . ARG A 1 95 ? 4.412 2.050 9.515 1.00 93.94 95 ARG A N 1
ATOM 758 C CA . ARG A 1 95 ? 5.333 2.946 10.217 1.00 93.94 95 ARG A CA 1
ATOM 759 C C . ARG A 1 95 ? 6.478 2.210 10.919 1.00 93.94 95 ARG A C 1
ATOM 761 O O . ARG A 1 95 ? 7.557 2.785 11.055 1.00 93.94 95 ARG A O 1
ATOM 768 N N . THR A 1 96 ? 6.292 0.961 11.326 1.00 92.62 96 THR A N 1
ATOM 769 C CA . THR A 1 96 ? 7.309 0.192 12.057 1.00 92.62 96 THR A CA 1
ATOM 770 C C . THR A 1 96 ? 8.585 -0.009 11.229 1.00 92.62 96 THR A C 1
ATOM 772 O O . THR A 1 96 ? 8.559 -0.434 10.071 1.00 92.62 96 THR A O 1
ATOM 775 N N . SER A 1 97 ? 9.744 0.311 11.796 1.00 87.50 97 SER A N 1
ATOM 776 C CA . SER A 1 97 ? 11.048 0.053 11.187 1.00 87.50 97 SER A CA 1
ATOM 777 C C . SER A 1 97 ? 11.360 -1.441 11.227 1.00 87.50 97 SER A C 1
ATOM 779 O O . SER A 1 97 ? 11.146 -2.103 12.235 1.00 87.50 97 SER A O 1
ATOM 781 N N . ARG A 1 98 ? 11.893 -1.970 10.119 1.00 82.00 98 ARG A N 1
ATOM 782 C CA . ARG A 1 98 ? 12.321 -3.378 10.006 1.00 82.00 98 ARG A CA 1
ATOM 783 C C . ARG A 1 98 ? 13.837 -3.564 10.128 1.00 82.00 98 ARG A C 1
ATOM 785 O O . ARG A 1 98 ? 14.296 -4.692 10.186 1.00 82.00 98 ARG A O 1
ATOM 792 N N . MET A 1 99 ? 14.592 -2.464 10.135 1.00 75.81 99 MET A N 1
ATOM 793 C CA . MET A 1 99 ? 16.062 -2.448 10.224 1.00 75.81 99 MET A CA 1
ATOM 794 C C . MET A 1 99 ? 16.567 -1.796 11.518 1.00 75.81 99 MET A C 1
ATOM 796 O O . MET A 1 99 ? 17.768 -1.749 11.752 1.00 75.81 99 MET A O 1
ATOM 800 N N . GLY A 1 100 ? 15.657 -1.221 12.306 1.00 72.56 100 GLY A N 1
ATOM 801 C CA . GLY A 1 100 ? 15.963 -0.486 13.527 1.00 72.56 100 GLY A CA 1
ATOM 802 C C . GLY A 1 100 ? 15.759 -1.321 14.786 1.00 72.56 100 GLY A C 1
ATOM 803 O O . GLY A 1 100 ? 15.448 -2.512 14.721 1.00 72.56 100 GLY A O 1
ATOM 804 N N . LYS A 1 101 ? 15.878 -0.676 15.948 1.00 75.31 101 LYS A N 1
ATOM 805 C CA . LYS A 1 101 ? 15.530 -1.316 17.226 1.00 75.31 101 LYS A CA 1
ATOM 806 C C . LYS A 1 101 ? 14.034 -1.650 17.253 1.00 75.31 101 LYS A C 1
ATOM 808 O O . LYS A 1 101 ? 13.221 -0.976 16.618 1.00 75.31 101 LYS A O 1
ATOM 813 N N . LYS A 1 102 ? 13.647 -2.680 18.013 1.00 75.12 102 LYS A N 1
ATOM 814 C CA . LYS A 1 102 ? 12.233 -3.044 18.201 1.00 75.12 102 LYS A CA 1
ATOM 815 C C . LYS A 1 102 ? 11.448 -1.816 18.686 1.00 75.12 102 LYS A C 1
ATOM 817 O O . LYS A 1 102 ? 11.804 -1.223 19.698 1.00 75.12 102 LYS A O 1
ATOM 822 N N . GLY A 1 103 ? 10.404 -1.435 17.948 1.00 74.94 103 GLY A N 1
ATOM 823 C CA . GLY A 1 103 ? 9.580 -0.251 18.233 1.00 74.94 103 GLY A CA 1
ATOM 824 C C . GLY A 1 103 ? 10.035 1.046 17.553 1.00 74.94 103 GLY A C 1
ATOM 825 O O . GLY A 1 103 ? 9.349 2.059 17.660 1.00 74.94 103 GLY A O 1
ATOM 826 N N . GLU A 1 104 ? 11.150 1.042 16.820 1.00 86.00 104 GLU A N 1
ATOM 827 C CA . GLU A 1 104 ? 11.573 2.201 16.035 1.00 86.00 104 GLU A CA 1
ATOM 828 C C . GLU A 1 104 ? 10.639 2.423 14.837 1.00 86.00 104 GLU A C 1
ATOM 830 O O . GLU A 1 104 ? 10.153 1.474 14.225 1.00 86.00 104 GLU A O 1
ATOM 835 N N . ALA A 1 105 ? 10.394 3.683 14.480 1.00 89.06 105 ALA A N 1
ATOM 836 C CA . ALA A 1 105 ? 9.568 4.065 13.340 1.00 89.06 105 ALA A CA 1
ATOM 837 C C . ALA A 1 105 ? 10.429 4.542 12.164 1.00 89.06 105 ALA A C 1
ATOM 839 O O . ALA A 1 105 ? 11.454 5.194 12.354 1.00 89.06 105 ALA A O 1
ATOM 840 N N . ILE A 1 106 ? 9.982 4.287 10.934 1.00 91.69 106 ILE A N 1
ATOM 841 C CA . ILE A 1 106 ? 10.564 4.937 9.753 1.00 91.69 106 ILE A CA 1
ATOM 842 C C . ILE A 1 106 ? 10.288 6.451 9.777 1.00 91.69 106 ILE A C 1
ATOM 844 O O . ILE A 1 106 ? 9.361 6.925 10.440 1.00 91.69 106 ILE A O 1
ATOM 848 N N . SER A 1 107 ? 11.080 7.223 9.025 1.00 91.12 107 SER A N 1
ATOM 849 C CA . SER A 1 107 ? 10.866 8.669 8.902 1.00 91.12 107 SER A CA 1
ATOM 850 C C . SER A 1 107 ? 9.480 8.991 8.329 1.00 91.12 107 SER A C 1
ATOM 852 O O . SER A 1 107 ? 8.930 8.227 7.535 1.00 91.12 107 SER A O 1
ATOM 854 N N . ALA A 1 108 ? 8.929 10.156 8.689 1.00 91.12 108 ALA A N 1
ATOM 855 C CA . ALA A 1 108 ? 7.626 10.596 8.185 1.00 91.12 108 ALA A CA 1
ATOM 856 C C . ALA A 1 108 ? 7.596 10.715 6.653 1.00 91.12 108 ALA A C 1
ATOM 858 O O . ALA A 1 108 ? 6.594 10.395 6.025 1.00 91.12 108 ALA A O 1
ATOM 859 N N . GLU A 1 109 ? 8.712 11.125 6.051 1.00 92.25 109 GLU A N 1
ATOM 860 C CA . GLU A 1 109 ? 8.871 11.180 4.599 1.00 92.25 109 GLU A CA 1
ATOM 861 C C . GLU A 1 109 ? 8.775 9.791 3.964 1.00 92.25 109 GLU A C 1
ATOM 863 O O . GLU A 1 109 ? 7.965 9.586 3.062 1.00 92.25 109 GLU A O 1
ATOM 868 N N . LYS A 1 110 ? 9.533 8.816 4.482 1.00 93.19 110 LYS A N 1
ATOM 869 C CA . LYS A 1 110 ? 9.504 7.440 3.979 1.00 93.19 110 LYS A CA 1
ATOM 870 C C . LYS A 1 110 ? 8.133 6.798 4.184 1.00 93.19 110 LYS A C 1
ATOM 872 O O . LYS A 1 110 ? 7.635 6.131 3.283 1.00 93.19 110 LYS A O 1
ATOM 877 N N . PHE A 1 111 ? 7.516 7.034 5.343 1.00 95.50 111 PHE A N 1
ATOM 878 C CA . PHE A 1 111 ? 6.149 6.603 5.618 1.00 95.50 111 PHE A CA 1
ATOM 879 C C . PHE A 1 111 ? 5.171 7.186 4.603 1.00 95.50 111 PHE A C 1
ATOM 881 O O . PHE A 1 111 ? 4.454 6.419 3.978 1.00 95.50 111 PHE A O 1
ATOM 888 N N . ASN A 1 112 ? 5.172 8.504 4.384 1.00 95.88 112 ASN A N 1
ATOM 889 C CA . ASN A 1 112 ? 4.238 9.142 3.457 1.00 95.88 112 ASN A CA 1
ATOM 890 C C . ASN A 1 112 ? 4.425 8.653 2.016 1.00 95.88 112 ASN A C 1
ATOM 892 O O . ASN A 1 112 ? 3.437 8.495 1.309 1.00 95.88 112 ASN A O 1
ATOM 896 N N . ILE A 1 113 ? 5.662 8.373 1.585 1.00 95.88 113 ILE A N 1
ATOM 897 C CA . ILE A 1 113 ? 5.922 7.775 0.267 1.00 95.88 113 ILE A CA 1
ATOM 898 C C . ILE A 1 113 ? 5.271 6.392 0.171 1.00 95.88 113 ILE A C 1
ATOM 900 O O . ILE A 1 113 ? 4.533 6.129 -0.774 1.00 95.88 113 ILE A O 1
ATOM 904 N N . TYR A 1 114 ? 5.503 5.511 1.147 1.00 97.19 114 TYR A N 1
ATOM 905 C CA . TYR A 1 114 ? 4.879 4.184 1.152 1.00 97.19 114 TYR A CA 1
ATOM 906 C C . TYR A 1 114 ? 3.357 4.271 1.248 1.00 97.19 114 TYR A C 1
ATOM 908 O O . TYR A 1 114 ? 2.654 3.604 0.496 1.00 97.19 114 TYR A O 1
ATOM 916 N N . TRP A 1 115 ? 2.854 5.129 2.130 1.00 97.81 115 TRP A N 1
ATOM 917 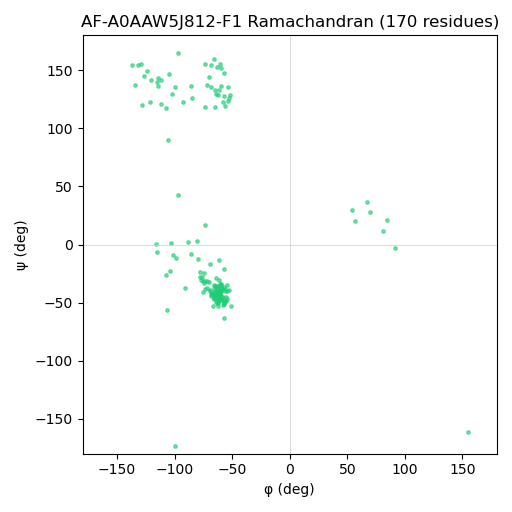C CA . TRP A 1 115 ? 1.433 5.328 2.370 1.00 97.81 115 TRP A CA 1
ATOM 918 C C . TRP A 1 115 ? 0.697 5.853 1.138 1.00 97.81 115 TRP A C 1
ATOM 920 O O . TRP A 1 115 ? -0.397 5.382 0.836 1.00 97.81 115 TRP A O 1
ATOM 930 N N . LEU A 1 116 ? 1.312 6.772 0.385 1.00 96.94 116 LEU A N 1
ATOM 931 C CA . LEU A 1 116 ? 0.782 7.267 -0.884 1.00 96.94 116 LEU A CA 1
ATOM 932 C C . LEU A 1 116 ? 0.532 6.121 -1.870 1.00 96.94 116 LEU A C 1
ATOM 934 O O . LEU A 1 116 ? -0.545 6.042 -2.457 1.00 96.94 116 LEU A O 1
ATOM 938 N N . TYR A 1 117 ? 1.507 5.229 -2.052 1.00 97.38 117 TYR A N 1
ATOM 939 C CA . TYR A 1 117 ? 1.365 4.129 -3.007 1.00 97.38 117 TYR A CA 1
ATOM 940 C C . TYR A 1 117 ? 0.443 3.022 -2.511 1.00 97.38 117 TYR A C 1
ATOM 942 O O . TYR A 1 117 ? -0.296 2.472 -3.317 1.00 97.38 117 TYR A O 1
ATOM 950 N N . ILE A 1 118 ? 0.398 2.759 -1.202 1.00 98.31 118 ILE A N 1
ATOM 951 C CA . ILE A 1 118 ? -0.614 1.875 -0.606 1.00 98.31 118 ILE A CA 1
ATOM 952 C C . ILE A 1 118 ? -2.019 2.432 -0.868 1.00 98.31 118 ILE A C 1
ATOM 954 O O . ILE A 1 118 ? -2.887 1.705 -1.335 1.00 98.31 118 ILE A O 1
ATOM 958 N N . ARG A 1 119 ? -2.238 3.734 -0.644 1.00 97.88 119 ARG A N 1
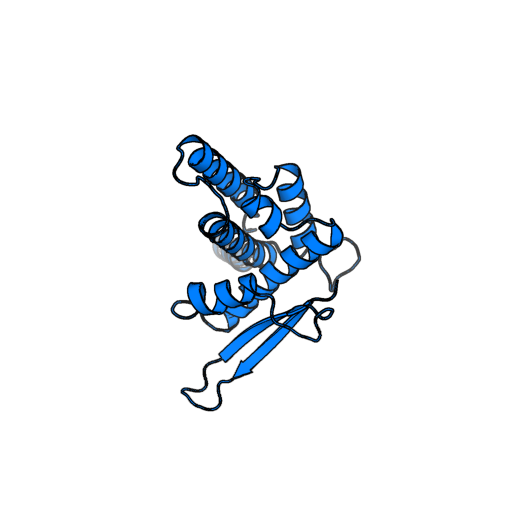ATOM 959 C CA . ARG A 1 119 ? -3.510 4.412 -0.944 1.00 97.88 119 ARG A CA 1
ATOM 960 C C . ARG A 1 119 ? -3.911 4.281 -2.406 1.00 97.88 119 ARG A C 1
ATOM 962 O O . ARG A 1 119 ? -5.048 3.920 -2.686 1.00 97.88 119 ARG A O 1
ATOM 969 N N . ARG A 1 120 ? -2.990 4.585 -3.326 1.00 97.19 120 ARG A N 1
ATOM 970 C CA . ARG A 1 120 ? -3.241 4.483 -4.771 1.00 97.19 120 ARG A CA 1
ATOM 971 C C . ARG A 1 120 ? -3.542 3.046 -5.186 1.00 97.19 120 ARG A C 1
ATOM 973 O O . ARG A 1 120 ? -4.445 2.840 -5.983 1.00 97.19 120 ARG A O 1
ATOM 980 N N . TYR A 1 121 ? -2.828 2.080 -4.617 1.00 97.88 121 TYR A N 1
ATOM 981 C CA . TYR A 1 121 ? -3.050 0.665 -4.879 1.00 97.88 121 TYR A CA 1
ATOM 982 C C . TYR A 1 121 ? -4.414 0.185 -4.366 1.00 97.88 121 TYR A C 1
ATOM 984 O O . TYR A 1 121 ? -5.150 -0.442 -5.115 1.00 97.88 121 TYR A O 1
ATOM 992 N N . ILE A 1 122 ? -4.805 0.542 -3.136 1.00 97.62 122 ILE A N 1
ATOM 993 C CA . ILE A 1 122 ? -6.130 0.198 -2.589 1.00 97.62 122 ILE A CA 1
ATOM 994 C C . ILE A 1 122 ? -7.246 0.849 -3.410 1.00 97.62 122 ILE A C 1
ATOM 996 O O . ILE A 1 122 ? -8.236 0.187 -3.702 1.00 97.62 122 ILE A O 1
ATOM 1000 N N . ALA A 1 123 ? -7.099 2.116 -3.810 1.00 96.06 123 ALA A N 1
ATOM 1001 C CA . ALA A 1 123 ? -8.074 2.778 -4.680 1.00 96.06 123 ALA A CA 1
ATOM 1002 C C . ALA A 1 123 ? -8.207 2.047 -6.025 1.00 96.06 123 ALA A C 1
ATOM 1004 O O . ALA A 1 123 ? -9.308 1.716 -6.444 1.00 96.06 123 ALA A O 1
ATOM 1005 N N . TRP A 1 124 ? -7.077 1.694 -6.636 1.00 96.19 124 TRP A N 1
ATOM 1006 C CA . TRP A 1 124 ? -7.044 0.935 -7.881 1.00 96.19 124 TRP A CA 1
ATOM 1007 C C . TRP A 1 124 ? -7.667 -0.467 -7.759 1.00 96.19 124 TRP A C 1
ATOM 1009 O O . TRP A 1 124 ? -8.390 -0.899 -8.655 1.00 96.19 124 TRP A O 1
ATOM 1019 N N . LEU A 1 125 ? -7.438 -1.171 -6.645 1.00 96.69 125 LEU A N 1
ATOM 1020 C CA . LEU A 1 125 ? -8.122 -2.434 -6.351 1.00 96.69 125 LEU A CA 1
ATOM 1021 C C . LEU A 1 125 ? -9.625 -2.223 -6.170 1.00 96.69 125 LEU A C 1
ATOM 1023 O O . LEU A 1 125 ? -10.418 -3.007 -6.678 1.00 96.69 125 LEU A O 1
ATOM 1027 N N . THR A 1 126 ? -10.015 -1.156 -5.470 1.00 95.12 126 THR A N 1
ATOM 1028 C CA . THR A 1 126 ? -11.421 -0.811 -5.229 1.00 95.12 126 THR A CA 1
ATOM 1029 C C . THR A 1 126 ? -12.147 -0.616 -6.556 1.00 95.12 126 THR A C 1
ATOM 1031 O O . THR A 1 126 ? -13.202 -1.205 -6.764 1.00 95.12 126 THR A O 1
ATOM 1034 N N . ASP A 1 127 ? -11.546 0.119 -7.494 1.00 92.75 127 ASP A N 1
ATOM 1035 C CA . ASP A 1 127 ? -12.124 0.343 -8.821 1.00 92.75 127 ASP A CA 1
ATOM 1036 C C . ASP A 1 127 ? -12.311 -0.958 -9.614 1.00 92.75 127 ASP A C 1
ATOM 1038 O O . ASP A 1 127 ? -13.233 -1.058 -10.426 1.00 92.75 127 ASP A O 1
ATOM 1042 N N . ARG A 1 128 ? -11.455 -1.960 -9.390 1.00 93.81 128 ARG A N 1
ATOM 1043 C CA . ARG A 1 128 ? -11.451 -3.221 -10.144 1.00 93.81 128 ARG A CA 1
ATOM 1044 C C . ARG A 1 128 ? -12.317 -4.314 -9.536 1.00 93.81 128 ARG A C 1
ATOM 1046 O O . ARG A 1 128 ? -12.904 -5.082 -10.290 1.00 93.81 128 ARG A O 1
ATOM 1053 N N . LEU A 1 129 ? -12.351 -4.408 -8.212 1.00 94.94 129 LEU A N 1
ATOM 1054 C CA . LEU A 1 129 ? -12.912 -5.558 -7.502 1.00 94.94 129 LEU A CA 1
ATOM 1055 C C . LEU A 1 129 ? -14.247 -5.261 -6.836 1.00 94.94 129 LEU A C 1
ATOM 1057 O O . LEU A 1 129 ? -15.029 -6.185 -6.644 1.00 94.94 129 LEU A O 1
ATOM 1061 N N . LEU A 1 130 ? -14.518 -4.001 -6.484 1.00 92.38 130 LEU A N 1
ATOM 1062 C CA . LEU A 1 130 ? -15.703 -3.670 -5.706 1.00 92.38 130 LEU A CA 1
ATOM 1063 C C . LEU A 1 130 ? -16.973 -3.774 -6.574 1.00 92.38 130 LEU A C 1
ATOM 1065 O O . LEU A 1 130 ? -17.126 -3.009 -7.537 1.00 92.38 130 LEU A O 1
ATOM 1069 N N . PRO A 1 131 ? -17.921 -4.668 -6.240 1.00 87.69 131 PRO A N 1
ATOM 1070 C CA . PRO A 1 131 ? -19.180 -4.773 -6.962 1.00 87.69 131 PRO A CA 1
ATOM 1071 C C . PRO A 1 131 ? -20.055 -3.536 -6.726 1.00 87.69 131 PRO A C 1
ATOM 1073 O O . PRO A 1 131 ? -19.968 -2.864 -5.698 1.00 87.69 131 PRO A O 1
ATOM 1076 N N . ASN A 1 132 ? -20.952 -3.243 -7.673 1.00 83.81 132 ASN A N 1
ATOM 1077 C CA . ASN A 1 132 ? -21.955 -2.174 -7.552 1.00 83.81 132 ASN A CA 1
ATOM 1078 C C . ASN A 1 132 ? -21.379 -0.782 -7.212 1.00 83.81 132 ASN A C 1
ATOM 1080 O O . ASN A 1 132 ? -22.067 0.049 -6.605 1.00 83.81 132 ASN A O 1
ATOM 1084 N N . ARG A 1 133 ? -20.137 -0.501 -7.638 1.00 71.62 133 ARG A N 1
ATOM 1085 C CA . ARG A 1 133 ? -19.452 0.787 -7.419 1.00 71.62 133 ARG A CA 1
ATOM 1086 C C . ARG A 1 133 ? -20.215 1.994 -7.969 1.00 71.62 133 ARG A C 1
ATOM 1088 O O . ARG A 1 133 ? -19.974 3.117 -7.544 1.00 71.62 133 ARG A O 1
ATOM 1095 N N . ASP A 1 134 ? -21.125 1.780 -8.916 1.00 79.31 134 ASP A N 1
ATOM 1096 C CA . ASP A 1 134 ? -21.921 2.852 -9.514 1.00 79.31 134 ASP A CA 1
ATOM 1097 C C . ASP A 1 134 ? -23.101 3.296 -8.650 1.00 79.31 134 ASP A C 1
ATOM 1099 O O . ASP A 1 134 ? -23.668 4.365 -8.881 1.00 79.31 134 ASP A O 1
ATOM 1103 N N . SER A 1 135 ? -23.436 2.531 -7.608 1.00 88.69 135 SER A N 1
ATOM 1104 C CA . SER A 1 135 ? -24.440 2.959 -6.641 1.00 88.69 135 SER A CA 1
ATOM 1105 C C . SER A 1 135 ? -23.928 4.149 -5.821 1.00 88.69 135 SER A C 1
ATOM 1107 O O . SER A 1 135 ? -22.801 4.158 -5.325 1.00 88.69 135 SER A O 1
ATOM 1109 N N . ILE A 1 136 ? -24.782 5.161 -5.635 1.00 88.06 136 ILE A N 1
ATOM 11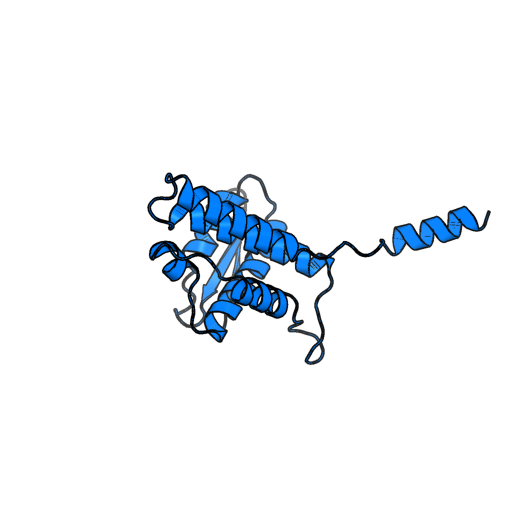10 C CA . ILE A 1 136 ? -24.454 6.385 -4.878 1.00 88.06 136 ILE A CA 1
ATOM 1111 C C . ILE A 1 136 ? -23.960 6.043 -3.466 1.00 88.06 136 ILE A C 1
ATOM 1113 O O . ILE A 1 136 ? -23.008 6.643 -2.970 1.00 88.06 136 ILE A O 1
ATOM 1117 N N . HIS A 1 137 ? -24.594 5.055 -2.831 1.00 88.00 137 HIS A N 1
ATOM 1118 C CA . HIS A 1 137 ? -24.198 4.589 -1.508 1.00 88.00 137 HIS A CA 1
ATOM 1119 C C . HIS A 1 137 ? -22.767 4.043 -1.504 1.00 88.00 137 HIS A C 1
ATOM 1121 O O . HIS A 1 137 ? -21.967 4.452 -0.663 1.00 88.00 137 HIS A O 1
ATOM 1127 N N . MET A 1 138 ? -22.423 3.180 -2.465 1.00 88.62 138 MET A N 1
ATOM 1128 C CA . MET A 1 138 ? -21.083 2.606 -2.534 1.00 88.62 138 MET A CA 1
ATOM 1129 C C . MET A 1 138 ? -20.026 3.670 -2.834 1.00 88.62 138 MET A C 1
ATOM 1131 O O . MET A 1 138 ? -18.989 3.692 -2.177 1.00 88.62 138 MET A O 1
ATOM 1135 N N . ARG A 1 139 ? -20.312 4.618 -3.738 1.00 89.00 139 ARG A N 1
ATOM 1136 C CA . ARG A 1 139 ? -19.413 5.756 -4.009 1.00 89.00 139 ARG A CA 1
ATOM 1137 C C . ARG A 1 139 ? -19.095 6.541 -2.739 1.00 89.00 139 ARG A C 1
ATOM 1139 O O . ARG A 1 139 ? -17.928 6.788 -2.455 1.00 89.00 139 ARG A O 1
ATOM 1146 N N . LYS A 1 140 ? -20.113 6.835 -1.925 1.00 91.69 140 LYS A N 1
ATOM 1147 C CA . LYS A 1 140 ? -19.930 7.525 -0.642 1.00 91.69 140 LYS A CA 1
ATOM 1148 C C . LYS A 1 140 ? -19.050 6.731 0.328 1.00 91.69 140 LYS A C 1
ATOM 1150 O O . LYS A 1 140 ? -18.179 7.305 0.975 1.00 91.69 140 LYS A O 1
ATOM 1155 N N . LEU A 1 141 ? -19.242 5.415 0.422 1.00 91.62 141 LEU A N 1
ATOM 1156 C CA . LEU A 1 141 ? -18.410 4.565 1.279 1.00 91.62 141 LEU A CA 1
ATOM 1157 C C . LEU A 1 141 ? -16.946 4.526 0.803 1.00 91.62 141 LEU A C 1
ATOM 1159 O O . LEU A 1 141 ? -16.028 4.583 1.625 1.00 91.62 141 LEU A O 1
ATOM 1163 N N . VAL A 1 142 ? -16.720 4.475 -0.514 1.00 92.88 142 VAL A N 1
ATOM 1164 C CA . VAL A 1 142 ? -15.379 4.529 -1.119 1.00 92.88 142 VAL A CA 1
ATOM 1165 C C . VAL A 1 142 ? -14.699 5.872 -0.840 1.00 92.88 142 VAL A C 1
ATOM 1167 O O . VAL A 1 142 ? -13.535 5.892 -0.433 1.00 92.88 142 VAL A O 1
ATOM 1170 N N . GLU A 1 143 ? -15.418 6.987 -0.984 1.00 93.50 143 GLU A N 1
ATOM 1171 C CA . GLU A 1 143 ? -14.931 8.330 -0.643 1.00 93.50 143 GLU A CA 1
ATOM 1172 C C . GLU A 1 143 ? -14.563 8.439 0.845 1.00 93.50 143 GLU A C 1
ATOM 1174 O O . GLU A 1 143 ? -13.470 8.901 1.189 1.00 93.50 143 GLU A O 1
ATOM 1179 N N . ASP A 1 144 ? -15.418 7.927 1.736 1.00 93.50 144 ASP A N 1
ATOM 1180 C CA . ASP A 1 144 ? -15.158 7.893 3.176 1.00 93.50 144 ASP A CA 1
ATOM 1181 C C . ASP A 1 144 ? -13.894 7.083 3.509 1.00 93.50 144 ASP A C 1
ATOM 1183 O O . ASP A 1 144 ? -13.070 7.510 4.329 1.00 93.50 144 ASP A O 1
ATOM 1187 N N . GLN A 1 145 ? -13.697 5.922 2.873 1.00 94.94 145 GLN A N 1
ATOM 1188 C CA . GLN A 1 145 ? -12.474 5.128 3.017 1.00 94.94 145 GLN A CA 1
ATOM 1189 C C . GLN A 1 145 ? -11.247 5.902 2.515 1.00 94.94 145 GLN A C 1
ATOM 1191 O O . GLN A 1 145 ? -10.219 5.950 3.204 1.00 94.94 145 GLN A O 1
ATOM 1196 N N . ALA A 1 146 ? -11.342 6.529 1.341 1.00 94.81 146 ALA A N 1
ATOM 1197 C CA . ALA A 1 146 ? -10.254 7.304 0.757 1.00 94.81 146 ALA A CA 1
ATOM 1198 C C . ALA A 1 146 ? -9.831 8.460 1.678 1.00 94.81 146 ALA A C 1
ATOM 1200 O O . ALA A 1 146 ? -8.631 8.678 1.880 1.00 94.81 146 ALA A O 1
ATOM 1201 N N . GLU A 1 147 ? -10.785 9.149 2.303 1.00 95.44 147 GLU A N 1
ATOM 1202 C CA . GLU A 1 147 ? -10.516 10.206 3.277 1.00 95.44 147 GLU A CA 1
ATOM 1203 C C . GLU A 1 147 ? -9.921 9.664 4.585 1.00 95.44 147 GLU A C 1
ATOM 1205 O O . GLU A 1 147 ? -8.964 10.236 5.118 1.00 95.44 147 GLU A O 1
ATOM 1210 N N . ARG A 1 148 ? -10.400 8.522 5.096 1.00 94.75 148 ARG A N 1
ATOM 1211 C CA . ARG A 1 148 ? -9.813 7.867 6.285 1.00 94.75 148 ARG A CA 1
ATOM 1212 C C . ARG A 1 148 ? -8.358 7.475 6.058 1.00 94.75 148 ARG A C 1
ATOM 1214 O O . ARG A 1 148 ? -7.520 7.728 6.925 1.00 94.75 148 ARG A O 1
ATOM 1221 N N . LEU A 1 149 ? -8.044 6.904 4.896 1.00 95.50 149 LEU A N 1
ATOM 1222 C CA . LEU A 1 149 ? -6.670 6.592 4.517 1.00 95.50 149 LEU A CA 1
ATOM 1223 C C . LEU A 1 149 ? -5.831 7.876 4.422 1.00 95.50 149 LEU A C 1
ATOM 1225 O O . LEU A 1 149 ? -4.729 7.928 4.962 1.00 95.50 149 LEU A O 1
ATOM 1229 N N . LYS A 1 150 ? -6.342 8.934 3.781 1.00 94.69 150 LYS A N 1
ATOM 1230 C CA . LYS A 1 150 ? -5.631 10.216 3.618 1.00 94.69 150 LYS A CA 1
ATOM 1231 C C . LYS A 1 150 ? -5.287 10.863 4.960 1.00 94.69 150 LYS A C 1
ATOM 1233 O O . LYS A 1 150 ? -4.168 11.325 5.153 1.00 94.69 150 LYS A O 1
ATOM 1238 N N . LYS A 1 151 ? -6.207 10.819 5.930 1.00 94.31 151 LYS A N 1
ATOM 1239 C CA . LYS A 1 151 ? -6.017 11.363 7.289 1.00 94.31 151 LYS A CA 1
ATOM 1240 C C . LYS A 1 151 ? -4.869 10.717 8.076 1.00 94.31 151 LYS A C 1
ATOM 1242 O O . LYS A 1 151 ? -4.471 11.260 9.104 1.00 94.31 151 LYS A O 1
ATOM 1247 N N . ARG A 1 152 ? -4.332 9.576 7.627 1.00 94.12 152 ARG A N 1
ATOM 1248 C CA . ARG A 1 152 ? -3.163 8.925 8.243 1.00 94.12 152 ARG A CA 1
ATOM 1249 C C . ARG A 1 152 ? -1.823 9.460 7.740 1.00 94.12 152 ARG A C 1
ATOM 1251 O O . ARG A 1 152 ? -0.799 9.116 8.327 1.00 94.12 152 ARG A O 1
ATOM 1258 N N . GLU A 1 153 ? -1.808 10.303 6.708 1.00 91.75 153 GLU A N 1
ATOM 1259 C CA . GLU A 1 153 ? -0.586 10.977 6.268 1.00 91.75 153 GLU A CA 1
ATOM 1260 C C . GLU A 1 153 ? 0.003 11.830 7.394 1.00 91.75 153 GLU A C 1
ATOM 1262 O O . GLU A 1 153 ? -0.686 12.554 8.117 1.00 91.75 153 GLU A O 1
ATOM 1267 N N . LEU A 1 154 ? 1.320 11.748 7.553 1.00 88.56 154 LEU A N 1
ATOM 1268 C CA . LEU A 1 154 ? 2.022 12.486 8.586 1.00 88.56 154 LEU A CA 1
ATOM 1269 C C . LEU A 1 154 ? 2.344 13.882 8.083 1.00 88.56 154 LEU A C 1
ATOM 1271 O O . LEU A 1 154 ? 2.852 14.059 6.973 1.00 88.56 154 LEU A O 1
ATOM 1275 N N . LYS A 1 155 ? 2.132 14.890 8.932 1.00 83.62 155 LYS A N 1
ATOM 1276 C CA . LYS A 1 155 ? 2.601 16.243 8.633 1.00 83.62 155 LYS A CA 1
ATOM 1277 C C . LYS A 1 155 ? 4.108 16.194 8.395 1.00 83.62 155 LYS A C 1
ATOM 1279 O O . LYS A 1 155 ? 4.858 15.670 9.223 1.00 83.62 155 LYS A O 1
ATOM 1284 N N . ARG A 1 156 ? 4.556 16.744 7.262 1.00 67.00 156 ARG A N 1
ATOM 12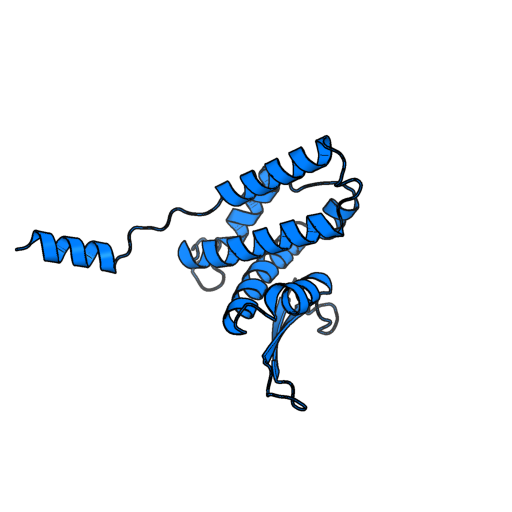85 C CA . ARG A 1 156 ? 5.986 16.930 7.007 1.00 67.00 156 ARG A CA 1
ATOM 1286 C C . ARG A 1 156 ? 6.552 17.766 8.154 1.00 67.00 156 ARG A C 1
ATOM 1288 O O . ARG A 1 156 ? 6.118 18.895 8.373 1.00 67.00 156 ARG A O 1
ATOM 1295 N N . GLY A 1 157 ? 7.504 17.200 8.895 1.00 61.62 157 GLY A N 1
ATOM 1296 C CA . GLY A 1 157 ? 8.289 17.976 9.848 1.00 61.62 157 GLY A CA 1
ATOM 1297 C C . GLY A 1 157 ? 8.973 19.130 9.114 1.00 61.62 157 GLY A C 1
ATOM 1298 O O . GLY A 1 157 ? 9.308 19.004 7.934 1.00 61.62 157 GLY A O 1
ATOM 1299 N N . ALA A 1 158 ? 9.166 20.265 9.787 1.00 55.16 158 ALA A N 1
ATOM 1300 C CA . ALA A 1 158 ? 9.903 21.377 9.199 1.00 55.16 158 ALA A CA 1
ATOM 1301 C C . ALA A 1 158 ? 11.269 20.874 8.700 1.00 55.16 158 ALA A C 1
ATOM 1303 O O . ALA A 1 158 ? 12.015 20.244 9.453 1.00 55.16 158 ALA A O 1
ATOM 1304 N N . SER A 1 159 ? 11.579 21.130 7.425 1.00 59.75 159 SER A N 1
ATOM 1305 C CA . SER A 1 159 ? 12.864 20.747 6.835 1.00 59.75 159 SER A CA 1
ATOM 1306 C C . SER A 1 159 ? 14.003 21.268 7.711 1.00 59.75 159 SER A C 1
ATOM 1308 O O . SER A 1 159 ? 14.038 22.453 8.051 1.00 59.75 159 SER A O 1
ATOM 1310 N N . ARG A 1 160 ? 14.947 20.390 8.074 1.00 59.50 160 ARG A N 1
ATOM 1311 C CA . ARG A 1 160 ? 16.150 20.782 8.825 1.00 59.50 160 ARG A CA 1
ATOM 1312 C C . ARG A 1 160 ? 16.930 21.867 8.077 1.00 59.50 160 ARG A C 1
ATOM 1314 O O . ARG A 1 160 ? 17.407 22.799 8.713 1.00 59.50 160 ARG A O 1
ATOM 1321 N N . ALA A 1 161 ? 16.967 21.799 6.742 1.00 57.34 161 ALA A N 1
ATOM 1322 C CA . ALA A 1 161 ? 17.562 22.830 5.894 1.00 57.34 161 ALA A CA 1
ATOM 1323 C C . ALA A 1 161 ? 16.804 24.162 6.004 1.00 57.34 161 ALA A C 1
ATOM 1325 O O . ALA A 1 161 ? 17.421 25.188 6.255 1.00 57.34 161 ALA A O 1
ATOM 1326 N N . ARG A 1 162 ? 15.465 24.147 5.951 1.00 55.78 162 ARG A N 1
ATOM 1327 C CA . ARG A 1 162 ? 14.635 25.358 6.113 1.00 55.78 162 ARG A CA 1
ATOM 1328 C C . ARG A 1 162 ? 14.738 25.963 7.519 1.00 55.78 162 ARG A C 1
ATOM 1330 O O . ARG A 1 162 ? 14.709 27.181 7.664 1.00 55.78 162 ARG A O 1
ATOM 1337 N N . LYS A 1 163 ? 14.887 25.130 8.558 1.00 59.78 163 LYS A N 1
ATOM 1338 C CA . LYS A 1 163 ? 15.135 25.577 9.940 1.00 59.78 163 LYS A CA 1
ATOM 1339 C C . LYS A 1 163 ? 16.524 26.210 10.071 1.00 59.78 163 LYS A C 1
ATOM 1341 O O . LYS A 1 163 ? 16.632 27.284 10.647 1.00 59.78 163 LYS A O 1
ATOM 1346 N N . LYS A 1 164 ? 17.557 25.595 9.482 1.00 64.56 164 LYS A N 1
ATOM 1347 C CA . LYS A 1 164 ? 18.926 26.137 9.434 1.00 64.56 164 LYS A CA 1
ATOM 1348 C C . LYS A 1 164 ? 18.990 27.451 8.646 1.00 64.56 164 LYS A C 1
ATOM 1350 O O . LYS A 1 164 ? 19.623 28.390 9.096 1.00 64.56 164 LYS A O 1
ATOM 1355 N N . GLN A 1 165 ? 18.268 27.551 7.533 1.00 65.88 165 GLN A N 1
ATOM 1356 C CA . GLN A 1 165 ? 18.199 28.763 6.716 1.00 65.88 165 GLN A CA 1
ATOM 1357 C C . GLN A 1 165 ? 17.452 29.901 7.427 1.00 65.88 165 GLN A C 1
ATOM 1359 O O . GLN A 1 165 ? 17.921 31.028 7.392 1.00 65.88 165 GLN A O 1
ATOM 1364 N N . ARG A 1 166 ? 16.363 29.621 8.164 1.00 65.81 166 ARG A N 1
ATOM 1365 C CA . ARG A 1 166 ? 15.725 30.619 9.052 1.00 65.81 166 ARG A CA 1
ATOM 1366 C C . ARG A 1 166 ? 16.650 31.097 10.168 1.00 65.81 166 ARG A C 1
ATOM 1368 O O . ARG A 1 166 ? 16.626 32.274 10.488 1.00 65.81 166 ARG A O 1
ATOM 1375 N N . LEU A 1 167 ? 17.437 30.201 10.764 1.00 73.44 167 LEU A N 1
ATOM 1376 C CA . LEU A 1 167 ? 18.402 30.579 11.801 1.00 73.44 167 LEU A CA 1
ATOM 1377 C C . LEU A 1 167 ? 19.515 31.473 11.239 1.00 73.44 167 LEU A C 1
ATOM 1379 O O . LEU A 1 167 ? 19.914 32.406 11.914 1.00 73.44 167 LEU A O 1
ATOM 1383 N N . LEU A 1 168 ? 19.970 31.216 10.009 1.00 70.75 168 LEU A N 1
ATOM 1384 C CA . LEU A 1 168 ? 20.973 32.043 9.330 1.00 70.75 168 LEU A CA 1
ATOM 1385 C C . LEU A 1 168 ? 20.418 33.406 8.886 1.00 70.75 168 LEU A C 1
ATOM 1387 O O . LEU A 1 168 ? 21.123 34.398 8.979 1.00 70.75 168 LEU A O 1
ATOM 1391 N N . VAL A 1 169 ? 19.162 33.466 8.433 1.00 71.38 169 VAL A N 1
ATOM 1392 C CA . VAL A 1 169 ? 18.501 34.725 8.032 1.00 71.38 169 VAL A CA 1
ATOM 1393 C C . VAL A 1 169 ? 18.162 35.607 9.238 1.00 71.38 169 VAL A C 1
ATOM 1395 O O . VAL A 1 169 ? 18.202 36.819 9.117 1.00 71.38 169 VAL A O 1
ATOM 1398 N N . ASN A 1 170 ? 17.863 35.014 10.396 1.00 64.31 170 ASN A N 1
ATOM 1399 C CA . ASN A 1 170 ? 17.546 35.747 11.628 1.00 64.31 170 ASN A CA 1
ATOM 1400 C C . ASN A 1 170 ? 18.786 36.087 12.485 1.00 64.31 170 ASN A C 1
ATOM 1402 O O . ASN A 1 170 ? 18.624 36.578 13.599 1.00 64.31 170 ASN A O 1
ATOM 1406 N N . ALA A 1 171 ? 19.991 35.736 12.024 1.00 60.47 171 ALA A N 1
ATOM 1407 C CA . ALA A 1 171 ? 21.261 36.017 12.701 1.00 60.47 171 ALA A CA 1
ATOM 1408 C C . ALA A 1 171 ? 22.043 37.186 12.066 1.00 60.47 171 ALA A C 1
ATOM 1410 O O . ALA A 1 171 ? 23.129 37.503 12.545 1.00 60.47 171 ALA A O 1
ATOM 1411 N N . ASN A 1 172 ? 21.483 37.804 11.019 1.00 47.12 172 ASN A N 1
ATOM 1412 C CA . ASN A 1 172 ? 21.903 39.080 10.431 1.00 47.12 172 ASN A CA 1
ATOM 1413 C C . ASN A 1 172 ? 20.836 40.140 10.716 1.00 47.12 172 ASN A C 1
ATOM 1415 O O . ASN A 1 172 ? 21.201 41.332 10.713 1.00 47.12 172 ASN A O 1
#

Foldseek 3Di:
DDKDKDKDFDPPDPRDIAIFIADVVVVGDGDDLLRCCLVPVPRPPHDRVLNVLLSVLVVLVVVLCVVVVHDLLVCQLVQHHDDLVNLVVSLVSLQADPPDPGPHGDDLVSSLSSLVSVLVSSLVSNVVRHPPCVDPVNVVVSVVRSVSSVVSRDDPDDPPVNVVVVVVVVVD

Mean predicted aligned error: 6.92 Å

Radius of gyration: 18.53 Å; Cα contacts (8 Å, |Δi|>4): 190; chains: 1; bounding box: 46×60×44 Å

Solvent-accessible surface area (backbone atoms only — not comparable to full-atom values): 9846 Å² total; per-residue (Å²): 119,60,73,48,78,51,74,50,63,43,84,85,69,94,54,51,61,51,71,38,46,21,35,60,85,58,84,56,45,61,41,65,66,68,34,49,48,44,68,64,76,34,48,90,84,42,55,59,70,54,48,51,46,30,49,56,20,41,50,43,49,55,40,48,27,54,74,70,76,50,53,72,68,58,36,20,53,72,62,41,75,82,48,75,66,56,55,50,50,48,52,52,59,59,31,49,36,90,87,56,58,94,88,34,64,53,55,57,66,62,37,39,53,21,48,51,34,36,51,52,48,52,51,55,46,42,75,73,40,33,61,68,54,86,40,69,68,46,43,52,53,52,52,52,45,54,49,59,58,55,69,66,57,58,79,79,71,81,50,69,65,60,53,52,49,51,53,58,64,74,72,113

Nearest PDB structures (foldseek):
  5ecf-assembly10_J  TM=5.542E-01  e=1.058E+00  Talaromyces marneffei PM1
  2hbg-assembly1_A  TM=4.228E-01  e=9.719E+00  Glycera dibranchiata
  3mvc-assembly1_A  TM=3.190E-01  e=7.366E+00  Caenorhabditis elegans